Protein AF-A0A9P1EMB9-F1 (afdb_monomer)

Mean predicted aligned error: 7.19 Å

Nearest PDB structures (foldseek):
  7nma-assembly1_A-2  TM=4.076E-01  e=4.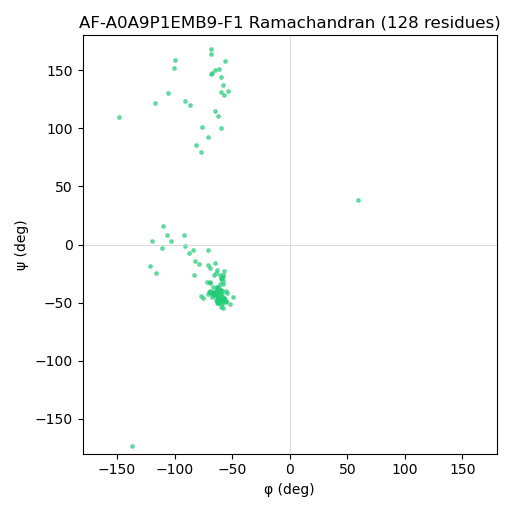673E+00  Homo sapiens
  5iqp-assembly1_B  TM=3.844E-01  e=5.509E+00  Homo sapiens
  5m4y-assembly1_A  TM=3.366E-01  e=4.936E+00  Saccharomyces cerevisiae S288C

Structure (mmCIF, N/CA/C/O backbone):
data_AF-A0A9P1EMB9-F1
#
_entry.id   AF-A0A9P1EMB9-F1
#
loop_
_atom_site.group_PDB
_atom_site.id
_atom_site.type_symbol
_atom_site.label_atom_id
_ato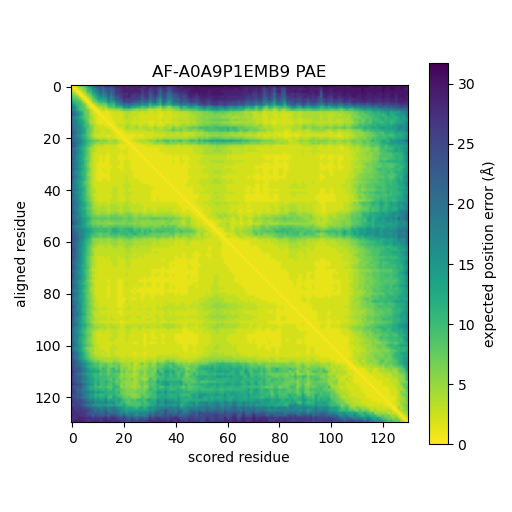m_site.label_alt_id
_atom_site.label_comp_id
_atom_site.label_asym_id
_atom_site.label_entity_id
_atom_site.label_seq_id
_atom_site.pdbx_PDB_ins_code
_atom_site.Cartn_x
_atom_site.Cartn_y
_atom_site.Cartn_z
_atom_site.occupancy
_atom_site.B_iso_or_equiv
_atom_site.auth_seq_id
_atom_site.auth_comp_id
_atom_site.auth_asym_id
_atom_site.auth_atom_id
_atom_site.pdbx_PDB_model_num
ATOM 1 N N . MET A 1 1 ? -20.119 35.829 -20.216 1.00 39.47 1 MET A N 1
ATOM 2 C CA . MET A 1 1 ? -19.067 34.790 -20.205 1.00 39.47 1 MET A CA 1
ATOM 3 C C . MET A 1 1 ? -19.480 33.763 -19.164 1.00 39.47 1 MET A C 1
ATOM 5 O O . MET A 1 1 ? -19.581 34.130 -18.002 1.00 39.47 1 MET A O 1
ATOM 9 N N . ALA A 1 2 ? -19.867 32.555 -19.577 1.00 40.91 2 ALA A N 1
ATOM 10 C CA . ALA A 1 2 ? -20.302 31.507 -18.653 1.00 40.91 2 ALA A CA 1
ATOM 11 C C . ALA A 1 2 ? -19.075 30.720 -18.171 1.00 40.91 2 ALA A C 1
ATOM 13 O O . ALA A 1 2 ? -18.339 30.169 -18.987 1.00 40.91 2 ALA A O 1
ATOM 14 N N . ASN A 1 3 ? -18.843 30.717 -16.858 1.00 46.75 3 ASN A N 1
ATOM 15 C CA . ASN A 1 3 ? -17.793 29.933 -16.213 1.00 46.75 3 ASN A CA 1
ATOM 16 C C . ASN A 1 3 ? -18.242 28.467 -16.153 1.00 46.75 3 ASN A C 1
ATOM 18 O O . ASN A 1 3 ? -19.037 28.094 -15.291 1.00 46.75 3 ASN A O 1
ATOM 22 N N . ASN A 1 4 ? -17.738 27.635 -17.062 1.00 48.88 4 ASN A N 1
ATOM 23 C CA . ASN A 1 4 ? -17.883 26.186 -16.963 1.00 48.88 4 ASN A CA 1
ATOM 24 C C . ASN A 1 4 ? -16.821 25.643 -16.001 1.00 48.88 4 ASN A C 1
ATOM 26 O O . ASN A 1 4 ? -15.754 25.205 -16.423 1.00 48.88 4 ASN A O 1
ATOM 30 N N . ASN A 1 5 ? -17.125 25.647 -14.703 1.00 55.38 5 ASN A N 1
ATOM 31 C CA . ASN A 1 5 ? -16.408 24.812 -13.743 1.00 55.38 5 ASN A CA 1
ATOM 32 C C . ASN A 1 5 ? -16.914 23.372 -13.888 1.00 55.38 5 ASN A C 1
ATOM 34 O O . ASN A 1 5 ? -17.750 22.910 -13.115 1.00 55.38 5 ASN A O 1
ATOM 38 N N . THR A 1 6 ? -16.431 22.658 -14.902 1.00 53.78 6 THR A N 1
ATOM 39 C CA . THR A 1 6 ? -16.501 21.195 -14.909 1.00 53.78 6 THR A CA 1
ATOM 40 C C . THR A 1 6 ? -15.518 20.691 -13.864 1.00 53.78 6 THR A C 1
ATOM 42 O O . THR A 1 6 ? -14.333 20.526 -14.150 1.00 53.78 6 THR A O 1
ATOM 45 N N . SER A 1 7 ? -15.996 20.484 -12.639 1.00 61.34 7 SER A N 1
ATOM 46 C CA . SER A 1 7 ? -15.301 19.671 -11.647 1.00 61.34 7 SER A CA 1
ATOM 47 C C . SER A 1 7 ? -15.154 18.268 -12.229 1.00 61.34 7 SER A C 1
ATOM 49 O O . SER A 1 7 ? -16.100 17.483 -12.281 1.00 61.34 7 SER A O 1
ATOM 51 N N . THR A 1 8 ? -13.970 17.972 -12.754 1.00 69.56 8 THR A N 1
ATOM 52 C CA . THR A 1 8 ? -13.618 16.637 -13.216 1.00 69.56 8 THR A CA 1
ATOM 53 C C . THR A 1 8 ? -13.609 15.716 -12.001 1.00 69.56 8 THR A C 1
ATOM 55 O O . THR A 1 8 ? -12.829 15.893 -11.069 1.00 69.56 8 THR A O 1
ATOM 58 N N . PH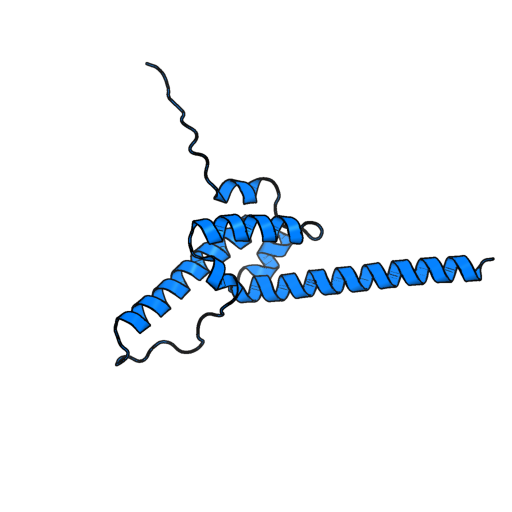E A 1 9 ? -14.524 14.748 -11.975 1.00 78.44 9 PHE A N 1
ATOM 59 C CA . PHE A 1 9 ? -14.544 13.724 -10.937 1.00 78.44 9 PHE A CA 1
ATOM 60 C C . PHE A 1 9 ? -13.242 12.914 -11.013 1.00 78.44 9 PHE A C 1
ATOM 62 O O . PHE A 1 9 ? -13.014 12.188 -11.981 1.00 78.44 9 PHE A O 1
ATOM 69 N N . SER A 1 10 ? -12.374 13.063 -10.012 1.00 88.31 10 SER A N 1
ATOM 70 C CA . SER A 1 10 ? -11.165 12.253 -9.870 1.00 88.31 10 SER A CA 1
ATOM 71 C C . SER A 1 10 ? -11.487 11.030 -9.029 1.00 88.31 10 SER A C 1
ATOM 73 O O . SER A 1 10 ? -11.913 11.169 -7.889 1.00 88.31 10 SER A O 1
ATOM 75 N N . LEU A 1 11 ? -11.237 9.824 -9.544 1.00 91.75 11 LEU A N 1
ATOM 76 C CA . LEU A 1 11 ? -11.483 8.605 -8.771 1.00 91.75 11 LEU A CA 1
ATOM 77 C C . LEU A 1 11 ? -10.660 8.576 -7.470 1.00 91.75 11 LEU A C 1
ATOM 79 O O . LEU A 1 11 ? -11.138 8.049 -6.470 1.00 91.75 11 LEU A O 1
ATOM 83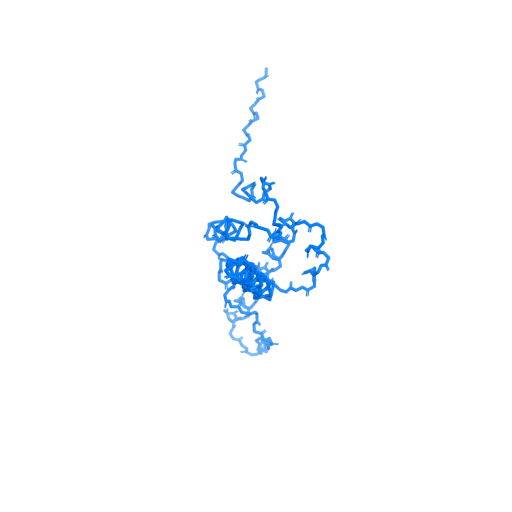 N N . ARG A 1 12 ? -9.478 9.214 -7.444 1.00 94.00 12 ARG A N 1
ATOM 84 C CA . ARG A 1 12 ? -8.647 9.352 -6.234 1.00 94.00 12 ARG A CA 1
ATOM 85 C C . ARG A 1 12 ? -9.357 10.102 -5.102 1.00 94.00 12 ARG A C 1
ATOM 87 O O . ARG A 1 12 ? -9.084 9.807 -3.942 1.00 94.00 12 ARG A O 1
ATOM 94 N N . SER A 1 13 ? -10.318 10.985 -5.401 1.00 92.81 13 SER A N 1
ATOM 95 C CA . SER A 1 13 ? -11.049 11.740 -4.371 1.00 92.81 13 SER A CA 1
ATOM 96 C C . SER A 1 13 ? -11.905 10.844 -3.467 1.00 92.81 13 SER A C 1
ATOM 98 O O . SER A 1 13 ? -12.304 11.261 -2.382 1.00 92.81 13 SER A O 1
ATOM 100 N N . VAL A 1 14 ? -12.172 9.590 -3.863 1.00 93.69 14 VAL A N 1
ATOM 101 C CA . VAL A 1 14 ? -12.847 8.609 -2.996 1.00 93.69 14 VAL A CA 1
ATOM 102 C C . VAL A 1 14 ? -12.060 8.339 -1.707 1.00 93.69 14 VAL A C 1
ATOM 104 O O . VAL A 1 14 ? -12.662 8.041 -0.679 1.00 93.69 14 VAL A O 1
ATOM 107 N N . LEU A 1 15 ? -10.730 8.481 -1.750 1.00 94.00 15 LEU A N 1
ATOM 108 C CA . LEU A 1 15 ? -9.833 8.274 -0.611 1.00 94.00 15 LEU A CA 1
ATOM 109 C C . LEU A 1 15 ? -9.738 9.498 0.310 1.00 94.00 15 LEU A C 1
ATOM 111 O O . LEU A 1 15 ? -9.257 9.383 1.433 1.00 94.00 15 LEU A O 1
ATOM 115 N N . GLU A 1 16 ? -10.211 10.662 -0.137 1.00 88.88 16 GLU A N 1
ATOM 116 C CA . GLU A 1 16 ? -10.227 11.892 0.665 1.00 88.88 16 GLU A CA 1
ATOM 117 C C . GLU A 1 16 ? -11.436 11.955 1.600 1.00 88.88 16 GLU A C 1
ATOM 119 O O . GLU A 1 16 ? -11.376 12.598 2.647 1.00 88.88 16 GLU A O 1
ATOM 124 N N . LYS A 1 17 ? -12.534 11.279 1.232 1.00 88.19 17 LYS A N 1
ATOM 125 C CA . LYS A 1 17 ? -13.791 11.298 1.992 1.00 88.19 17 LYS A CA 1
ATOM 126 C C . LYS A 1 17 ? -13.606 10.784 3.417 1.00 88.19 17 LYS A C 1
ATOM 128 O O . LYS A 1 17 ? -14.217 11.312 4.342 1.00 88.19 17 LYS A O 1
ATOM 133 N N . GLU A 1 18 ? -12.790 9.749 3.578 1.00 89.88 18 GLU A N 1
ATOM 134 C CA . GLU A 1 18 ? -12.508 9.158 4.875 1.00 89.88 18 GLU A CA 1
ATOM 135 C C . GLU A 1 18 ? -11.085 8.603 4.896 1.00 89.88 18 GLU A C 1
ATOM 137 O O . GLU A 1 18 ? -10.771 7.612 4.234 1.00 89.88 18 GLU A O 1
ATOM 142 N N . LYS A 1 19 ? -10.214 9.270 5.657 1.00 95.00 19 LYS A N 1
ATOM 143 C CA . LYS A 1 19 ? -8.832 8.828 5.835 1.00 95.00 19 LYS A CA 1
ATOM 144 C C . LYS A 1 19 ? -8.781 7.534 6.643 1.00 95.00 19 LYS A C 1
ATOM 146 O O . LYS A 1 19 ? -9.580 7.344 7.566 1.00 95.00 19 LYS A O 1
ATOM 151 N N . LEU A 1 20 ? -7.808 6.680 6.331 1.00 95.81 20 LEU A N 1
ATOM 152 C CA . LEU A 1 20 ? -7.535 5.466 7.088 1.00 95.81 20 LEU A CA 1
ATOM 153 C C . LEU A 1 20 ? -7.269 5.817 8.552 1.00 95.81 20 LEU A C 1
ATOM 155 O O . LEU A 1 20 ? -6.429 6.664 8.872 1.00 95.81 20 LEU A O 1
ATOM 159 N N . ASN A 1 21 ? -7.990 5.130 9.421 1.00 90.50 21 ASN A N 1
ATOM 160 C CA . ASN A 1 21 ? -7.826 5.128 10.862 1.00 90.50 21 ASN A CA 1
ATOM 161 C C . ASN A 1 21 ? -7.942 3.680 11.367 1.00 90.50 21 ASN A C 1
ATOM 163 O O . ASN A 1 21 ? -8.014 2.736 10.583 1.00 90.50 21 ASN A O 1
ATOM 167 N N . THR A 1 22 ? -7.954 3.494 12.682 1.00 81.44 22 THR A N 1
ATOM 168 C CA . THR A 1 22 ? -7.921 2.175 13.325 1.00 81.44 22 THR A CA 1
ATOM 169 C C . THR A 1 22 ? -9.200 1.348 13.188 1.00 81.44 22 THR A C 1
ATOM 171 O O . THR A 1 22 ? -9.199 0.201 13.624 1.00 81.44 22 THR A O 1
ATOM 174 N N . THR A 1 23 ? -10.281 1.866 12.598 1.00 87.00 23 THR A N 1
ATOM 175 C CA . THR A 1 23 ? -11.572 1.155 12.525 1.00 87.00 23 THR A CA 1
ATOM 176 C C . THR A 1 23 ? -12.083 0.924 11.105 1.00 87.00 23 THR A C 1
ATOM 178 O O . THR A 1 23 ? -12.902 0.031 10.898 1.00 87.00 23 THR A O 1
ATOM 181 N N . ASN A 1 24 ? -11.587 1.662 10.106 1.00 93.38 24 ASN A N 1
ATOM 182 C CA . ASN A 1 24 ? -12.173 1.687 8.758 1.00 93.38 24 ASN A CA 1
ATOM 183 C C . ASN A 1 24 ? -11.329 1.003 7.663 1.00 93.38 24 ASN A C 1
ATOM 185 O O . ASN A 1 24 ? -11.587 1.187 6.471 1.00 93.38 24 ASN A O 1
ATOM 189 N N . PHE A 1 25 ? -10.339 0.182 8.031 1.00 91.94 25 PHE A N 1
ATOM 190 C CA . PHE A 1 25 ? -9.409 -0.424 7.068 1.00 91.94 25 PHE A CA 1
ATOM 191 C C . PHE A 1 25 ? -10.067 -1.196 5.934 1.00 91.94 25 PHE A C 1
ATOM 193 O O . PHE A 1 25 ? -9.624 -1.075 4.798 1.00 91.94 25 PHE A O 1
ATOM 200 N N . LEU A 1 26 ? -11.111 -1.983 6.201 1.00 91.94 26 LEU A N 1
ATOM 201 C CA . LEU A 1 26 ? -11.752 -2.780 5.152 1.00 91.94 26 LEU A CA 1
ATOM 202 C C . LEU A 1 26 ? -12.381 -1.901 4.067 1.00 91.94 26 LEU A C 1
ATOM 204 O O . LEU A 1 26 ? -12.279 -2.224 2.881 1.00 91.94 26 LEU A O 1
ATOM 208 N N . ASP A 1 27 ? -13.003 -0.794 4.464 1.00 93.69 27 ASP A N 1
ATOM 209 C CA . ASP A 1 27 ? -13.650 0.132 3.539 1.00 93.69 27 ASP A CA 1
ATOM 210 C C . ASP A 1 27 ? -12.619 1.001 2.818 1.00 93.69 27 ASP A C 1
ATOM 212 O O . ASP A 1 27 ? -12.661 1.105 1.589 1.00 93.69 27 ASP A O 1
ATOM 216 N N . TRP A 1 28 ? -11.626 1.521 3.545 1.00 96.50 28 TRP A N 1
ATOM 217 C CA . TRP A 1 28 ? -10.498 2.237 2.951 1.00 96.50 28 TRP A CA 1
ATOM 218 C C . TRP A 1 28 ? -9.739 1.365 1.941 1.00 96.50 28 TRP A C 1
ATOM 220 O O . TRP A 1 28 ? -9.508 1.781 0.805 1.00 96.50 28 TRP A O 1
ATOM 230 N N . PHE A 1 29 ? -9.426 0.116 2.296 1.00 95.75 29 PHE A N 1
ATOM 231 C CA . PHE A 1 29 ? -8.706 -0.814 1.428 1.00 95.75 29 PHE A CA 1
ATOM 232 C C . PHE A 1 29 ? -9.535 -1.204 0.198 1.00 95.75 29 PHE A C 1
ATOM 234 O O . PHE A 1 29 ? -8.995 -1.330 -0.903 1.00 95.75 29 PHE A O 1
ATOM 241 N N . ARG A 1 30 ? -10.861 -1.351 0.340 1.00 95.69 30 ARG A N 1
ATOM 242 C CA . ARG A 1 30 ? -11.764 -1.568 -0.802 1.00 95.69 30 ARG A CA 1
ATOM 243 C C . ARG A 1 30 ? -11.732 -0.378 -1.761 1.00 95.69 30 ARG A C 1
ATOM 245 O O . ARG A 1 30 ? -11.588 -0.591 -2.965 1.00 95.69 30 ARG A O 1
ATOM 252 N N . ASN A 1 31 ? -11.818 0.844 -1.239 1.00 96.88 31 ASN A N 1
ATOM 253 C CA . ASN A 1 31 ? -11.746 2.071 -2.033 1.00 96.88 31 ASN A CA 1
ATOM 254 C C . ASN A 1 31 ? -10.393 2.203 -2.739 1.00 96.88 31 ASN A C 1
ATOM 256 O O . ASN A 1 31 ? -10.363 2.432 -3.947 1.00 96.88 31 ASN A O 1
ATOM 260 N N . LEU A 1 32 ? -9.288 1.952 -2.032 1.00 97.38 32 LEU A N 1
ATOM 261 C CA . LEU A 1 32 ? -7.942 1.954 -2.606 1.00 97.38 32 LEU A CA 1
ATOM 262 C C . LEU A 1 32 ? -7.853 0.985 -3.787 1.00 97.38 32 LEU A C 1
ATOM 264 O O . LEU A 1 32 ? -7.448 1.375 -4.878 1.00 97.38 32 LEU A O 1
ATOM 268 N N . ARG A 1 33 ? -8.314 -0.261 -3.623 1.00 97.31 33 ARG A N 1
ATOM 269 C CA . ARG A 1 33 ? -8.304 -1.244 -4.718 1.00 97.31 33 ARG A CA 1
ATOM 270 C C . ARG A 1 33 ? -9.141 -0.811 -5.920 1.00 97.31 33 ARG A C 1
ATOM 272 O O . ARG A 1 33 ? -8.763 -1.139 -7.039 1.00 97.31 33 ARG A O 1
ATOM 279 N N . ILE A 1 34 ? -10.255 -0.103 -5.726 1.00 96.69 34 ILE A N 1
ATOM 280 C CA . ILE A 1 34 ? -11.058 0.435 -6.838 1.00 96.69 34 ILE A CA 1
ATOM 281 C C . ILE A 1 34 ? -10.241 1.464 -7.631 1.00 96.69 34 ILE A C 1
ATOM 283 O O . ILE A 1 34 ? -10.163 1.353 -8.857 1.00 96.69 34 ILE A O 1
ATOM 287 N N . VAL A 1 35 ? -9.590 2.410 -6.943 1.00 96.94 35 VAL A N 1
ATOM 288 C CA . VAL A 1 35 ? -8.716 3.417 -7.571 1.00 96.94 35 VAL A CA 1
ATOM 289 C C . VAL A 1 35 ? -7.577 2.742 -8.338 1.00 96.94 35 VAL A C 1
ATOM 291 O O . VAL A 1 35 ? -7.384 2.999 -9.525 1.00 96.94 35 VAL A O 1
ATOM 294 N N . LEU A 1 36 ? -6.857 1.821 -7.695 1.00 97.88 36 LEU A N 1
ATOM 295 C CA . LEU A 1 36 ? -5.677 1.194 -8.293 1.00 97.88 36 LEU A CA 1
ATOM 296 C C . LEU A 1 36 ? -6.013 0.256 -9.453 1.00 97.88 36 LEU A C 1
ATOM 298 O O . LEU A 1 36 ? -5.246 0.178 -10.411 1.00 97.88 36 LEU A O 1
ATOM 302 N N . LYS A 1 37 ? -7.163 -0.425 -9.416 1.00 97.69 37 LYS A N 1
ATOM 303 C CA . LYS A 1 37 ? -7.636 -1.233 -10.550 1.00 97.69 37 LYS A CA 1
ATOM 304 C C . LYS A 1 37 ? -7.928 -0.377 -11.772 1.00 97.69 37 LYS A C 1
ATOM 306 O O . LYS A 1 37 ? -7.566 -0.759 -12.882 1.00 97.69 37 LYS A O 1
ATOM 311 N N . HIS A 1 38 ? -8.547 0.785 -11.574 1.00 96.81 38 HIS A N 1
ATOM 312 C CA . HIS A 1 38 ? -8.762 1.746 -12.653 1.00 96.81 38 HIS A CA 1
ATOM 313 C C . HIS A 1 38 ? -7.427 2.224 -13.253 1.00 96.81 38 HIS A C 1
ATOM 315 O O . HIS A 1 38 ? -7.299 2.3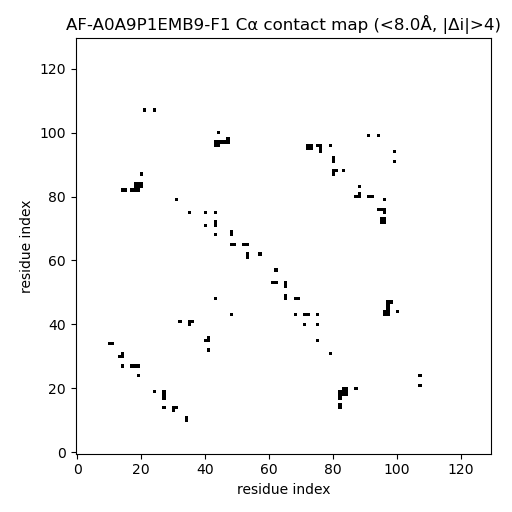26 -14.471 1.00 96.81 38 HIS A O 1
ATOM 321 N N . GLU A 1 39 ? -6.410 2.433 -12.415 1.00 96.50 39 GLU A N 1
ATOM 322 C CA . GLU A 1 39 ? -5.073 2.878 -12.833 1.00 96.50 39 GLU A CA 1
ATOM 323 C C . GLU A 1 39 ? -4.143 1.742 -13.305 1.00 96.50 39 GLU A C 1
ATOM 325 O O . GLU A 1 39 ? -3.052 2.015 -13.802 1.00 96.50 39 GLU A O 1
ATOM 330 N N . ARG A 1 40 ? -4.577 0.475 -13.210 1.00 97.81 40 ARG A N 1
ATOM 331 C CA . ARG A 1 40 ? -3.785 -0.739 -13.513 1.00 97.81 40 ARG A CA 1
ATOM 332 C C . ARG A 1 40 ? -2.516 -0.873 -12.658 1.00 97.81 40 ARG A C 1
ATOM 334 O O . ARG A 1 40 ? -1.471 -1.307 -13.148 1.00 97.81 40 ARG A O 1
ATOM 341 N N . LYS A 1 41 ? -2.620 -0.493 -11.384 1.00 98.38 41 LYS A N 1
ATOM 342 C CA . LYS A 1 41 ? -1.531 -0.508 -10.395 1.00 98.38 41 LYS A CA 1
ATOM 343 C C . LYS A 1 41 ? -1.811 -1.398 -9.188 1.00 98.38 41 LYS A C 1
ATOM 345 O O . LYS A 1 41 ? -0.994 -1.456 -8.286 1.00 98.38 41 LYS A O 1
ATOM 350 N N . ASP A 1 42 ? -2.932 -2.116 -9.141 1.00 97.69 42 ASP A N 1
ATOM 351 C CA . ASP A 1 42 ? -3.297 -2.927 -7.971 1.00 97.69 42 ASP A CA 1
ATOM 352 C C . ASP A 1 42 ? -2.313 -4.071 -7.680 1.00 97.69 42 ASP A C 1
ATOM 354 O O . ASP A 1 42 ? -2.190 -4.493 -6.532 1.00 97.69 42 ASP A O 1
ATOM 358 N N . TYR A 1 43 ? -1.550 -4.504 -8.687 1.00 98.19 43 TYR A N 1
ATOM 359 C CA . TYR A 1 43 ? -0.500 -5.513 -8.543 1.00 98.19 43 TYR A CA 1
ATOM 360 C C . TYR A 1 43 ? 0.597 -5.141 -7.530 1.00 98.19 43 TYR A C 1
ATOM 362 O O . TYR A 1 43 ? 1.193 -6.054 -6.960 1.00 98.19 43 TYR A O 1
ATOM 370 N N . VAL A 1 44 ? 0.854 -3.849 -7.277 1.00 98.25 44 VAL A N 1
ATOM 371 C CA . VAL A 1 44 ? 1.897 -3.406 -6.324 1.00 98.25 44 VAL A CA 1
ATOM 372 C C . VAL A 1 44 ? 1.511 -3.680 -4.868 1.00 98.25 44 VAL A C 1
ATOM 374 O O . VAL A 1 44 ? 2.360 -3.711 -3.987 1.00 98.25 44 VAL A O 1
ATOM 377 N N . LEU A 1 45 ? 0.222 -3.914 -4.595 1.00 97.62 45 LEU A N 1
ATOM 378 C CA . LEU A 1 45 ? -0.243 -4.299 -3.259 1.00 97.62 45 LEU A CA 1
ATOM 379 C C . LEU A 1 45 ? 0.010 -5.782 -2.952 1.00 97.62 45 LEU A C 1
ATOM 381 O O . LEU A 1 45 ? -0.110 -6.204 -1.802 1.00 97.62 45 LEU A O 1
ATOM 385 N N . GLU A 1 46 ? 0.269 -6.589 -3.983 1.00 95.38 46 GLU A N 1
ATOM 386 C CA . GLU A 1 46 ? 0.370 -8.051 -3.897 1.00 95.38 46 GLU A CA 1
ATOM 387 C C . GLU A 1 46 ? 1.774 -8.558 -4.241 1.00 95.38 46 GLU A C 1
ATOM 389 O O . GLU A 1 46 ? 2.166 -9.625 -3.773 1.00 95.38 46 GLU A O 1
ATOM 394 N N . ASN A 1 47 ? 2.542 -7.789 -5.013 1.00 97.06 47 ASN A N 1
ATOM 395 C CA . ASN A 1 47 ? 3.889 -8.142 -5.433 1.00 97.06 47 ASN A CA 1
ATOM 396 C C . ASN A 1 47 ? 4.884 -7.131 -4.873 1.00 97.06 47 ASN A C 1
ATOM 398 O O . ASN A 1 47 ? 4.796 -5.948 -5.183 1.00 97.06 47 ASN A O 1
ATOM 402 N N . ALA A 1 48 ? 5.855 -7.610 -4.099 1.00 96.44 48 ALA A N 1
ATOM 403 C CA . ALA A 1 48 ? 6.987 -6.789 -3.700 1.00 96.44 48 ALA A CA 1
ATOM 404 C C . ALA A 1 48 ? 7.834 -6.410 -4.924 1.00 96.44 48 ALA A C 1
ATOM 406 O O . ALA A 1 48 ? 7.942 -7.177 -5.891 1.00 96.44 48 ALA A O 1
ATOM 407 N N . ILE A 1 49 ? 8.479 -5.247 -4.859 1.00 95.62 49 ILE A N 1
ATOM 408 C CA . ILE A 1 49 ? 9.542 -4.905 -5.803 1.00 95.62 49 ILE A CA 1
ATOM 409 C C . ILE A 1 49 ? 10.651 -5.964 -5.660 1.00 95.62 49 ILE A C 1
ATOM 411 O O . ILE A 1 49 ? 11.050 -6.274 -4.533 1.00 95.62 49 ILE A O 1
ATOM 415 N N . PRO A 1 50 ? 11.146 -6.553 -6.766 1.00 94.06 50 PRO A N 1
ATOM 416 C CA . PRO A 1 50 ? 12.278 -7.469 -6.709 1.00 94.06 50 PRO A CA 1
ATOM 417 C C . PRO A 1 50 ? 13.473 -6.822 -6.001 1.00 94.06 50 PRO A C 1
ATOM 419 O O . PRO A 1 50 ? 13.844 -5.700 -6.323 1.00 94.06 50 PRO A O 1
ATOM 422 N N . ALA A 1 51 ? 14.084 -7.536 -5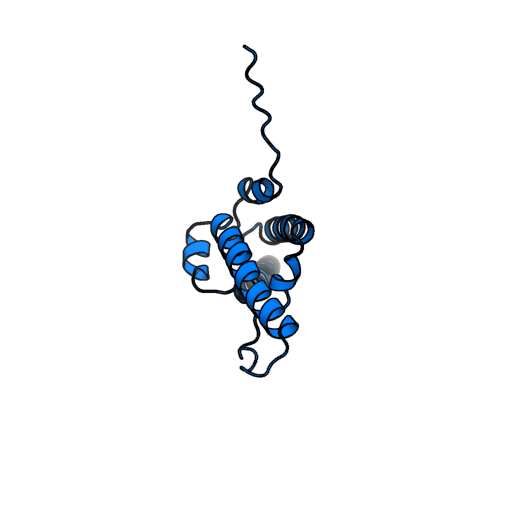.052 1.00 92.25 51 ALA A N 1
ATOM 423 C CA . ALA A 1 51 ? 15.218 -7.011 -4.288 1.00 92.25 51 ALA A CA 1
ATOM 424 C C . ALA A 1 51 ? 16.465 -6.765 -5.156 1.00 92.25 51 ALA A C 1
ATOM 426 O O . ALA A 1 51 ? 17.308 -5.939 -4.816 1.00 92.25 51 ALA A O 1
ATOM 427 N N . GLU A 1 52 ? 16.586 -7.495 -6.264 1.00 93.56 52 GLU A N 1
ATOM 428 C CA . GLU A 1 52 ? 17.695 -7.375 -7.201 1.00 93.56 52 GLU A CA 1
ATOM 429 C C . GLU A 1 52 ? 17.251 -6.647 -8.469 1.00 93.56 52 GLU A C 1
ATOM 431 O O . GLU A 1 52 ? 16.254 -7.008 -9.104 1.00 93.56 52 GLU A O 1
ATOM 436 N N . GLU A 1 53 ? 18.032 -5.642 -8.866 1.00 94.06 53 GLU A N 1
ATOM 437 C CA . GLU A 1 53 ? 17.843 -4.966 -10.142 1.00 94.06 53 GLU A CA 1
ATOM 438 C C . GLU A 1 53 ? 18.163 -5.901 -11.320 1.00 94.06 53 GLU A C 1
ATOM 440 O O . GLU A 1 53 ? 19.076 -6.733 -11.238 1.00 94.06 53 GLU A O 1
ATOM 445 N N . PRO A 1 54 ? 17.478 -5.749 -12.469 1.00 94.56 54 PRO A N 1
ATOM 446 C CA . PRO A 1 54 ? 17.824 -6.496 -13.668 1.00 94.56 54 PRO A CA 1
ATOM 447 C C . PRO A 1 54 ? 19.274 -6.235 -14.091 1.00 94.56 54 PRO A C 1
ATOM 449 O O . PRO A 1 54 ? 19.727 -5.091 -14.139 1.00 94.56 54 PRO A O 1
ATOM 452 N N . SER A 1 55 ? 19.990 -7.297 -14.473 1.00 93.00 55 SER A N 1
ATOM 453 C CA . SER A 1 55 ? 21.395 -7.188 -14.879 1.00 93.00 55 SER A CA 1
ATOM 454 C C . SER A 1 55 ? 21.609 -6.193 -16.028 1.00 93.00 55 SER A C 1
ATOM 456 O O . SER A 1 55 ? 20.723 -5.918 -16.844 1.00 93.00 55 SER A O 1
ATOM 458 N N . THR A 1 56 ? 22.834 -5.687 -16.174 1.00 91.06 56 THR A N 1
ATOM 459 C CA . THR A 1 56 ? 23.193 -4.793 -17.289 1.00 91.06 56 THR A CA 1
ATOM 460 C C . THR A 1 56 ? 22.947 -5.429 -18.660 1.00 91.06 56 THR A C 1
ATOM 462 O O . THR A 1 56 ? 22.597 -4.710 -19.598 1.00 91.06 56 THR A O 1
ATOM 465 N N . ASN A 1 57 ? 23.013 -6.758 -18.755 1.00 93.81 57 ASN A N 1
ATOM 466 C CA . ASN A 1 57 ? 22.749 -7.533 -19.969 1.00 93.81 57 ASN A CA 1
ATOM 467 C C . ASN A 1 57 ? 21.281 -7.981 -20.113 1.00 93.81 57 ASN A C 1
ATOM 469 O O . ASN A 1 57 ? 20.937 -8.621 -21.105 1.00 93.81 57 ASN A O 1
ATOM 473 N N . ALA A 1 58 ? 20.415 -7.667 -19.145 1.00 93.06 58 ALA A N 1
ATOM 474 C CA . ALA A 1 58 ? 19.000 -8.015 -19.182 1.00 93.06 58 ALA A CA 1
ATOM 475 C C . ALA A 1 58 ? 18.283 -7.378 -20.380 1.00 93.06 58 ALA A C 1
ATOM 477 O O . ALA A 1 58 ? 18.631 -6.281 -20.840 1.00 93.06 58 ALA A O 1
ATOM 478 N N . HIS A 1 59 ? 17.231 -8.048 -20.852 1.00 95.50 59 HIS A N 1
ATOM 479 C CA . HIS A 1 59 ? 16.402 -7.526 -21.931 1.00 95.50 59 HIS A CA 1
ATOM 480 C C . HIS A 1 59 ? 15.775 -6.188 -21.535 1.00 95.50 59 HIS A C 1
ATOM 482 O O . HIS A 1 59 ? 15.345 -5.999 -20.398 1.00 95.50 59 HIS A O 1
ATOM 488 N N . ARG A 1 60 ? 15.642 -5.279 -22.508 1.00 95.94 60 ARG A N 1
ATOM 489 C CA . ARG A 1 60 ? 15.009 -3.966 -22.305 1.00 95.94 60 ARG A CA 1
ATOM 490 C C . ARG A 1 60 ? 13.650 -4.083 -21.606 1.00 95.94 60 ARG A C 1
ATOM 492 O O . ARG A 1 60 ? 13.426 -3.400 -20.622 1.00 95.94 60 ARG A O 1
ATOM 499 N N . ALA A 1 61 ? 12.807 -5.022 -22.039 1.00 95.94 61 ALA A N 1
ATOM 500 C CA . ALA A 1 61 ? 11.493 -5.244 -21.439 1.00 95.94 61 ALA A CA 1
ATOM 501 C C . ALA A 1 61 ? 11.547 -5.578 -19.934 1.00 95.94 61 ALA A C 1
ATOM 503 O O . ALA A 1 61 ? 10.658 -5.175 -19.193 1.00 95.94 61 ALA A O 1
ATOM 504 N N . GLN A 1 62 ? 12.587 -6.281 -19.467 1.00 95.31 62 GLN A N 1
ATOM 505 C CA . GLN A 1 62 ? 12.761 -6.592 -18.042 1.00 95.31 62 GLN A CA 1
ATOM 506 C C . GLN A 1 62 ? 13.138 -5.339 -17.245 1.00 95.31 62 GLN A C 1
ATOM 508 O O . GLN A 1 62 ? 12.580 -5.099 -16.178 1.00 95.31 62 GLN A O 1
ATOM 513 N N . LYS A 1 63 ? 14.041 -4.515 -17.787 1.00 96.69 63 LYS A N 1
ATOM 514 C CA . LYS A 1 63 ? 14.427 -3.231 -17.183 1.00 96.69 63 LYS A CA 1
ATOM 515 C C . LYS A 1 63 ? 13.252 -2.259 -17.130 1.00 96.69 63 LYS A C 1
ATOM 517 O O . LYS A 1 63 ? 13.002 -1.662 -16.088 1.00 96.69 63 LYS A O 1
ATOM 522 N N . ASP A 1 64 ? 12.494 -2.166 -18.219 1.00 97.06 64 ASP A N 1
ATOM 523 C CA . ASP A 1 64 ? 11.310 -1.311 -18.309 1.00 97.06 64 ASP A CA 1
ATOM 524 C C . ASP A 1 64 ? 10.227 -1.757 -17.314 1.00 97.06 64 ASP A C 1
ATOM 526 O O . ASP A 1 64 ? 9.617 -0.921 -16.650 1.00 97.06 64 ASP A O 1
ATOM 530 N N . ALA A 1 65 ? 10.011 -3.070 -17.160 1.00 96.31 65 ALA A N 1
ATOM 531 C CA . ALA A 1 65 ? 9.071 -3.610 -16.179 1.00 96.31 65 ALA A CA 1
ATOM 532 C C . ALA A 1 65 ? 9.497 -3.305 -14.734 1.00 96.31 65 ALA A C 1
ATOM 534 O O . ALA A 1 65 ? 8.656 -2.916 -13.925 1.00 96.31 65 ALA A O 1
ATOM 535 N N . TYR A 1 66 ? 10.791 -3.431 -14.421 1.00 97.50 66 TYR A N 1
ATOM 536 C CA . TYR A 1 66 ? 11.331 -3.091 -13.104 1.00 97.50 66 TYR A CA 1
ATOM 537 C C . TYR A 1 66 ? 11.162 -1.599 -12.789 1.00 97.50 66 TYR A C 1
ATOM 539 O O . TYR A 1 66 ? 10.597 -1.244 -11.756 1.00 97.50 66 TYR A O 1
ATOM 547 N N . GLN A 1 67 ? 11.546 -0.717 -13.718 1.00 97.88 67 GLN A N 1
ATOM 548 C CA . GLN A 1 67 ? 11.382 0.727 -13.541 1.00 97.88 67 GLN A CA 1
ATOM 549 C C . GLN A 1 67 ? 9.908 1.129 -13.422 1.00 97.88 67 GLN A C 1
ATOM 551 O O . GLN A 1 67 ? 9.561 2.006 -12.629 1.00 97.88 67 GLN A O 1
ATOM 556 N N . LYS A 1 68 ? 9.023 0.485 -14.192 1.00 97.88 68 LYS A N 1
ATOM 557 C CA . LYS A 1 68 ? 7.579 0.693 -14.072 1.00 97.88 68 LYS A CA 1
ATOM 558 C C . LYS A 1 68 ? 7.081 0.308 -12.679 1.00 97.88 68 LYS A C 1
ATOM 560 O O . LYS A 1 68 ? 6.286 1.057 -12.123 1.00 97.88 68 LYS A O 1
ATOM 565 N N . HIS A 1 69 ? 7.557 -0.802 -12.114 1.00 98.44 69 HIS A N 1
ATOM 566 C CA . HIS A 1 69 ? 7.181 -1.216 -10.763 1.00 98.44 69 HIS A CA 1
ATOM 567 C C . HIS A 1 69 ? 7.629 -0.185 -9.719 1.00 98.44 69 HIS A C 1
ATOM 569 O O . HIS A 1 69 ? 6.806 0.231 -8.912 1.00 98.44 69 HIS A O 1
ATOM 575 N N . LEU A 1 70 ? 8.868 0.315 -9.794 1.00 98.19 70 LEU A N 1
ATOM 576 C CA . LEU A 1 70 ? 9.345 1.384 -8.904 1.00 98.19 70 LEU A CA 1
ATOM 577 C C . LEU A 1 70 ? 8.467 2.642 -8.976 1.00 98.19 70 LEU A C 1
ATOM 579 O O . LEU A 1 70 ? 8.087 3.205 -7.954 1.00 98.19 70 LEU A O 1
ATOM 583 N N . ASN A 1 71 ? 8.120 3.076 -10.189 1.00 98.44 71 ASN A N 1
ATOM 584 C CA . ASN A 1 71 ? 7.308 4.276 -10.384 1.00 98.44 71 ASN A CA 1
ATOM 585 C C . ASN A 1 71 ? 5.862 4.083 -9.905 1.00 98.44 71 ASN A C 1
ATOM 587 O O . ASN A 1 71 ? 5.265 5.004 -9.345 1.00 98.44 71 ASN A O 1
ATOM 591 N N . ASP A 1 72 ? 5.284 2.906 -10.153 1.00 98.62 72 ASP A N 1
ATOM 592 C CA . ASP A 1 72 ? 3.939 2.581 -9.691 1.00 98.62 72 ASP A CA 1
ATOM 593 C C . ASP A 1 72 ? 3.898 2.471 -8.163 1.00 98.62 72 ASP A C 1
ATOM 595 O O . ASP A 1 72 ? 2.985 3.027 -7.561 1.00 98.62 72 ASP A O 1
ATOM 599 N N . ASP A 1 73 ? 4.888 1.834 -7.533 1.00 98.56 73 ASP A N 1
ATOM 600 C CA . ASP A 1 73 ? 4.982 1.749 -6.072 1.00 98.56 73 ASP A CA 1
ATOM 601 C C . ASP A 1 73 ? 5.164 3.125 -5.422 1.00 98.56 73 ASP A C 1
ATOM 603 O O . ASP A 1 73 ? 4.519 3.412 -4.418 1.00 98.56 73 ASP A O 1
ATOM 607 N N . LEU A 1 74 ? 5.960 4.020 -6.014 1.00 98.31 74 LEU A N 1
ATOM 608 C CA . LEU A 1 74 ? 6.100 5.389 -5.514 1.00 98.31 74 LEU A CA 1
ATOM 609 C C . LEU A 1 74 ? 4.763 6.149 -5.545 1.00 98.31 74 LEU A C 1
ATOM 611 O O . LEU A 1 74 ? 4.371 6.772 -4.563 1.00 98.31 74 LEU A O 1
ATOM 615 N N . ASP A 1 75 ? 4.034 6.089 -6.660 1.00 98.25 75 ASP A N 1
ATOM 616 C CA . ASP A 1 75 ? 2.733 6.761 -6.775 1.00 98.25 75 ASP A CA 1
ATOM 617 C C . ASP A 1 75 ? 1.699 6.167 -5.805 1.00 98.25 75 ASP A C 1
ATOM 619 O O . ASP A 1 75 ? 0.971 6.905 -5.137 1.00 98.25 75 ASP A O 1
ATOM 623 N N . VAL A 1 76 ? 1.658 4.837 -5.677 1.00 98.44 76 VAL A N 1
ATOM 624 C CA . VAL A 1 76 ? 0.725 4.163 -4.767 1.00 98.44 76 VAL A CA 1
ATOM 625 C C . VAL A 1 76 ? 1.082 4.406 -3.305 1.00 98.44 76 VAL A C 1
ATOM 627 O O . VAL A 1 76 ? 0.178 4.691 -2.520 1.00 98.44 76 VAL A O 1
ATOM 630 N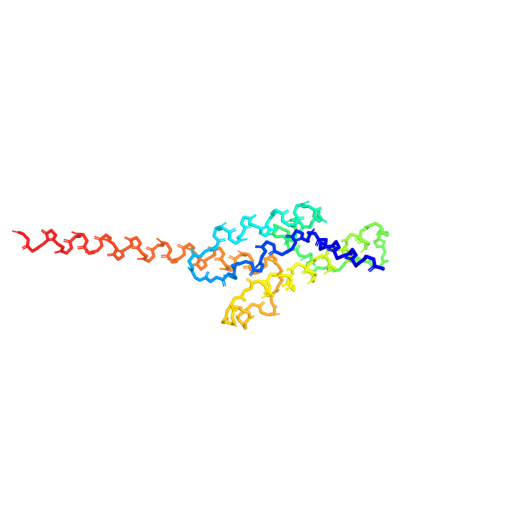 N . SER A 1 77 ? 2.359 4.376 -2.931 1.00 98.19 77 SER A N 1
ATOM 631 C CA . SER A 1 77 ? 2.789 4.637 -1.555 1.00 98.19 77 SER A CA 1
ATOM 632 C C . SER A 1 77 ? 2.471 6.075 -1.141 1.00 98.19 77 SER A C 1
ATOM 634 O O . SER A 1 77 ? 1.872 6.289 -0.084 1.00 98.19 77 SER A O 1
ATOM 636 N N . CYS A 1 78 ? 2.725 7.061 -2.009 1.00 97.94 78 CYS A N 1
ATOM 637 C CA . CYS A 1 78 ? 2.301 8.444 -1.786 1.00 97.94 78 CYS A CA 1
ATOM 638 C C . CYS A 1 78 ? 0.777 8.575 -1.644 1.00 97.94 78 CYS A C 1
ATOM 640 O O . CYS A 1 78 ? 0.303 9.267 -0.740 1.00 97.94 78 CYS A O 1
ATOM 642 N N . LEU A 1 79 ? -0.003 7.913 -2.506 1.00 97.44 79 LEU A N 1
ATOM 643 C CA . LEU A 1 79 ? -1.467 7.928 -2.434 1.00 97.44 79 LEU A CA 1
ATOM 644 C C . LEU A 1 79 ? -1.975 7.318 -1.120 1.00 97.44 79 LEU A C 1
ATOM 646 O O . LEU A 1 79 ? -2.853 7.886 -0.465 1.00 97.44 79 LEU A O 1
ATOM 650 N N . MET A 1 80 ? -1.406 6.178 -0.724 1.00 97.88 80 MET A N 1
ATOM 651 C CA . MET A 1 80 ? -1.718 5.502 0.529 1.00 97.88 80 MET A CA 1
ATOM 652 C C . MET A 1 80 ? -1.454 6.439 1.706 1.00 97.88 80 MET A C 1
ATOM 654 O O . MET A 1 80 ? -2.395 6.731 2.443 1.00 97.88 80 MET A O 1
ATOM 658 N N . LEU A 1 81 ? -0.248 7.002 1.815 1.00 97.75 81 LEU A N 1
ATOM 659 C CA . LEU A 1 81 ? 0.116 7.947 2.874 1.00 97.75 81 LEU A CA 1
ATOM 660 C C . LEU A 1 81 ? -0.809 9.169 2.894 1.00 97.75 81 LEU A C 1
ATOM 662 O O . LEU A 1 81 ? -1.342 9.519 3.944 1.00 97.75 81 LEU A O 1
ATOM 666 N N . ALA A 1 82 ? -1.090 9.794 1.748 1.00 96.75 82 ALA A N 1
ATOM 667 C CA . ALA A 1 82 ? -1.981 10.957 1.675 1.00 96.75 82 ALA A CA 1
ATOM 668 C C . ALA A 1 82 ? -3.395 10.667 2.220 1.00 96.75 82 ALA A C 1
ATOM 670 O O . ALA A 1 82 ? -4.041 11.546 2.803 1.00 96.75 82 ALA A O 1
ATOM 671 N N . SER A 1 83 ? -3.846 9.419 2.078 1.00 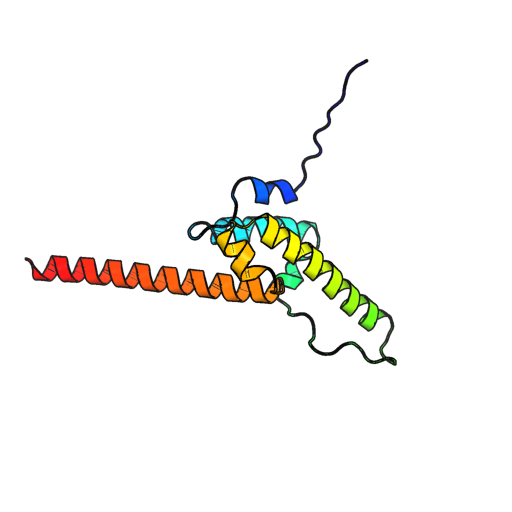96.94 83 SER A N 1
ATOM 672 C CA . SER A 1 83 ? -5.147 8.939 2.545 1.00 96.94 83 SER A CA 1
ATOM 673 C C . SER A 1 83 ? -5.144 8.347 3.962 1.00 96.94 83 SER A C 1
ATOM 675 O O . SER A 1 83 ? -6.161 7.810 4.389 1.00 96.94 83 SER A O 1
ATOM 677 N N . MET A 1 84 ? -4.044 8.453 4.710 1.00 96.44 84 MET A N 1
ATOM 678 C CA . MET A 1 84 ? -3.939 8.029 6.112 1.00 96.44 84 MET A CA 1
ATOM 679 C C . MET A 1 84 ? -4.078 9.202 7.093 1.00 96.44 84 MET A C 1
ATOM 681 O O . MET A 1 84 ? -3.871 10.368 6.737 1.00 96.44 84 MET A O 1
ATOM 685 N N . ASN A 1 85 ? -4.431 8.904 8.349 1.00 95.25 85 ASN A N 1
ATOM 686 C CA . ASN A 1 85 ? -4.282 9.856 9.454 1.00 95.25 85 ASN A CA 1
ATOM 687 C C . ASN A 1 85 ? -2.790 10.116 9.778 1.00 95.25 85 ASN A C 1
ATOM 689 O O . ASN A 1 85 ? -1.909 9.403 9.303 1.00 95.25 85 ASN A O 1
ATOM 693 N N . ALA A 1 86 ? -2.504 11.140 10.586 1.00 96.12 86 ALA A N 1
ATOM 694 C CA . ALA A 1 86 ? -1.128 11.583 10.836 1.00 96.12 86 ALA A CA 1
ATOM 695 C C . ALA A 1 86 ? -0.251 10.524 11.537 1.00 96.12 86 ALA A C 1
ATOM 697 O O . ALA A 1 86 ? 0.931 10.397 11.220 1.00 96.12 86 ALA A O 1
ATOM 698 N N . ASP A 1 87 ? -0.827 9.748 12.459 1.00 94.38 87 ASP A N 1
ATOM 699 C CA . ASP A 1 87 ? -0.086 8.724 13.204 1.00 94.38 87 ASP A CA 1
ATOM 700 C C . ASP A 1 87 ? 0.356 7.581 12.286 1.00 94.38 87 ASP A C 1
ATOM 702 O O . ASP A 1 87 ? 1.521 7.179 12.300 1.00 94.38 87 ASP A O 1
ATOM 706 N N . LEU A 1 88 ? -0.554 7.108 11.429 1.00 94.88 88 LEU A N 1
ATOM 707 C CA . LEU A 1 88 ? -0.259 6.077 10.439 1.00 94.88 88 LEU A CA 1
ATOM 708 C C . LEU A 1 88 ? 0.711 6.605 9.376 1.00 94.88 88 LEU A C 1
ATOM 710 O O . LEU A 1 88 ? 1.665 5.913 9.043 1.00 94.88 88 LEU A O 1
ATOM 714 N N . GLN A 1 89 ? 0.550 7.844 8.901 1.00 96.19 89 GLN A N 1
ATOM 715 C CA . GLN A 1 89 ? 1.514 8.455 7.974 1.00 96.19 89 GLN A CA 1
ATOM 716 C C . GLN A 1 89 ? 2.944 8.364 8.510 1.00 96.19 89 GLN A C 1
ATOM 718 O O . GLN A 1 89 ? 3.818 7.837 7.829 1.00 96.19 89 GLN A O 1
ATOM 723 N N . LYS A 1 90 ? 3.165 8.797 9.756 1.00 96.44 90 LYS A N 1
ATOM 724 C CA . LYS A 1 90 ? 4.484 8.749 10.398 1.00 96.44 90 LYS A CA 1
ATOM 725 C C . LYS A 1 90 ? 5.006 7.321 10.569 1.00 96.44 90 LYS A C 1
ATOM 727 O O . LYS A 1 90 ? 6.204 7.087 10.458 1.00 96.44 90 LYS A O 1
ATOM 732 N N . GLN A 1 91 ? 4.127 6.368 10.866 1.00 95.69 91 GLN A N 1
ATOM 733 C CA . GLN A 1 91 ? 4.511 4.966 11.026 1.00 95.69 91 GLN A CA 1
ATOM 734 C C . GLN A 1 91 ? 4.932 4.318 9.697 1.00 95.69 91 GLN A C 1
ATOM 736 O O . GLN A 1 91 ? 5.793 3.440 9.694 1.00 95.69 91 GLN A O 1
ATOM 741 N N . PHE A 1 92 ? 4.331 4.743 8.586 1.00 96.62 92 PHE A N 1
ATOM 742 C CA . PHE A 1 92 ? 4.422 4.061 7.296 1.00 96.62 92 PHE A CA 1
ATOM 743 C C . PHE A 1 92 ? 5.221 4.818 6.220 1.00 96.62 92 PHE A C 1
ATOM 745 O O . PHE A 1 92 ? 5.429 4.267 5.143 1.00 96.62 92 PHE A O 1
ATOM 752 N N . GLU A 1 93 ? 5.713 6.035 6.490 1.00 96.44 93 GLU A N 1
ATOM 753 C CA . GLU A 1 93 ? 6.347 6.933 5.499 1.00 96.44 93 GLU A CA 1
ATOM 754 C C . GLU A 1 93 ? 7.559 6.351 4.749 1.00 96.44 93 GLU A C 1
ATOM 756 O O . GLU A 1 93 ? 7.866 6.801 3.649 1.00 96.44 93 GLU A O 1
ATOM 761 N N . ASN A 1 94 ? 8.230 5.349 5.325 1.00 96.69 94 ASN A N 1
ATOM 762 C CA . ASN A 1 94 ? 9.428 4.723 4.755 1.00 96.69 94 ASN A CA 1
ATOM 763 C C . ASN A 1 94 ? 9.172 3.317 4.183 1.00 96.69 94 ASN A C 1
ATOM 765 O O . ASN A 1 94 ? 10.128 2.606 3.873 1.00 96.69 94 ASN A O 1
ATOM 769 N N . LEU A 1 95 ? 7.913 2.879 4.096 1.00 97.56 95 LEU A N 1
ATOM 770 C CA . LEU A 1 95 ? 7.560 1.550 3.597 1.00 97.56 95 LEU A CA 1
ATOM 771 C C . LEU A 1 95 ? 7.083 1.590 2.143 1.00 97.56 95 LEU A C 1
ATOM 773 O O . LEU A 1 95 ? 6.485 2.565 1.692 1.00 97.56 95 LEU A O 1
ATOM 777 N N . SER A 1 96 ? 7.294 0.479 1.435 1.00 97.88 96 SER A N 1
ATOM 778 C CA . SER A 1 96 ? 6.677 0.241 0.128 1.00 97.88 96 SER A CA 1
ATOM 779 C C . SER A 1 96 ? 5.164 0.042 0.259 1.00 97.88 96 SER A C 1
ATOM 781 O O . SER A 1 96 ? 4.646 -0.271 1.339 1.00 97.88 96 SER A O 1
ATOM 783 N N . SER A 1 97 ? 4.431 0.151 -0.849 1.00 98.19 97 SER A N 1
ATOM 784 C CA . SER A 1 97 ? 2.985 -0.121 -0.874 1.00 98.19 97 SER A CA 1
ATOM 785 C C . SER A 1 97 ? 2.672 -1.551 -0.433 1.00 98.19 97 SER A C 1
ATOM 787 O O . SER A 1 97 ? 1.715 -1.785 0.312 1.00 98.19 97 SER A O 1
ATOM 789 N N . PHE A 1 98 ? 3.501 -2.507 -0.857 1.00 98.25 98 PHE A N 1
ATOM 790 C CA . PHE A 1 98 ? 3.392 -3.910 -0.470 1.00 98.25 98 PHE A CA 1
ATOM 791 C C . PHE A 1 98 ? 3.560 -4.094 1.046 1.00 98.25 98 PHE A C 1
ATOM 793 O O . PHE A 1 98 ? 2.705 -4.707 1.697 1.00 98.25 98 PHE A O 1
ATOM 800 N N . ASP A 1 99 ? 4.625 -3.528 1.620 1.00 98.12 99 ASP A N 1
ATOM 801 C CA . ASP A 1 99 ? 4.923 -3.660 3.048 1.00 98.12 99 ASP A CA 1
ATOM 802 C C . ASP A 1 99 ? 3.871 -2.953 3.905 1.00 98.12 99 ASP A C 1
ATOM 804 O O . ASP A 1 99 ? 3.387 -3.531 4.878 1.00 98.12 99 ASP A O 1
ATOM 808 N N . MET A 1 100 ? 3.416 -1.762 3.501 1.00 97.69 100 MET A N 1
ATOM 809 C CA . MET A 1 100 ? 2.311 -1.070 4.170 1.00 97.69 100 MET A CA 1
ATOM 810 C C . MET A 1 100 ? 1.057 -1.941 4.240 1.00 97.69 100 MET A C 1
ATOM 812 O O . MET A 1 100 ? 0.465 -2.090 5.307 1.00 97.69 100 MET A O 1
ATOM 816 N N . VAL A 1 101 ? 0.638 -2.552 3.127 1.00 96.50 101 VAL A N 1
ATOM 817 C CA . VAL A 1 101 ? -0.546 -3.426 3.126 1.00 96.50 101 VAL A CA 1
ATOM 818 C C . VAL A 1 101 ? -0.346 -4.643 4.024 1.00 96.50 101 VAL A C 1
ATOM 820 O O . VAL A 1 101 ? -1.292 -5.057 4.701 1.00 96.50 101 VAL A O 1
ATOM 823 N N . LYS A 1 102 ? 0.849 -5.235 4.026 1.00 95.88 102 LYS A N 1
ATOM 824 C CA . LYS A 1 102 ? 1.178 -6.386 4.872 1.00 95.88 102 LYS A CA 1
ATOM 825 C C . LYS A 1 102 ? 1.076 -6.033 6.357 1.00 95.88 102 LYS A C 1
ATOM 827 O O . LYS A 1 102 ? 0.376 -6.733 7.090 1.00 95.88 102 LYS A O 1
ATOM 832 N N . GLU A 1 103 ? 1.707 -4.942 6.773 1.00 95.44 103 GLU A N 1
ATOM 833 C CA . GLU A 1 103 ? 1.705 -4.480 8.164 1.00 95.44 103 GLU A CA 1
ATOM 834 C C . GLU A 1 103 ? 0.310 -4.038 8.616 1.00 95.44 103 GLU A C 1
ATOM 836 O O . GLU A 1 103 ? -0.159 -4.454 9.676 1.00 95.44 103 GLU A O 1
ATOM 841 N N . LEU A 1 104 ? -0.419 -3.287 7.780 1.00 94.44 104 LEU A N 1
ATOM 842 C CA . LEU A 1 104 ? -1.807 -2.917 8.065 1.00 94.44 104 LEU A CA 1
ATOM 843 C C . LEU A 1 104 ? -2.673 -4.167 8.265 1.00 94.44 104 LEU A C 1
ATOM 845 O O . LEU A 1 104 ? -3.345 -4.289 9.285 1.00 94.44 104 LEU A O 1
ATOM 849 N N . LYS A 1 105 ? -2.619 -5.153 7.358 1.00 92.00 105 LYS A N 1
ATOM 850 C CA . LYS A 1 105 ? -3.357 -6.419 7.536 1.00 92.00 105 LYS A CA 1
ATOM 851 C C . LYS A 1 105 ? -3.012 -7.100 8.864 1.00 92.00 105 LYS A C 1
ATOM 853 O O . LYS A 1 105 ? -3.923 -7.617 9.507 1.00 92.00 105 LYS A O 1
ATOM 858 N N . GLY A 1 106 ? -1.743 -7.082 9.272 1.00 91.00 106 GLY A N 1
ATOM 859 C CA . GLY A 1 106 ? -1.300 -7.585 10.573 1.00 91.00 106 GLY A CA 1
ATOM 860 C C . GLY A 1 106 ? -1.971 -6.856 11.738 1.00 91.00 106 GLY A C 1
ATOM 861 O O . GLY A 1 106 ? -2.629 -7.491 12.560 1.00 91.00 106 GLY A O 1
ATOM 862 N N . LEU A 1 107 ? -1.895 -5.523 11.761 1.00 88.94 107 LEU A N 1
ATOM 863 C CA . LEU A 1 107 ? -2.484 -4.687 12.815 1.00 88.94 107 LEU A CA 1
ATOM 864 C C . LEU A 1 107 ? -3.992 -4.921 12.974 1.00 88.94 107 LEU A C 1
ATOM 866 O O . LEU A 1 107 ? -4.474 -5.118 14.088 1.00 88.94 107 LEU A O 1
ATOM 870 N N . PHE A 1 108 ? -4.742 -4.964 11.870 1.00 82.25 108 PHE A N 1
ATOM 871 C CA . PHE A 1 108 ? -6.196 -5.164 11.921 1.00 82.25 108 PHE A CA 1
ATOM 872 C C . PHE A 1 108 ? -6.593 -6.594 12.306 1.00 82.25 108 PHE A C 1
ATOM 874 O O . PHE A 1 108 ? -7.611 -6.794 12.974 1.00 82.25 108 PHE A O 1
ATOM 881 N N . GLN A 1 109 ? -5.801 -7.600 11.927 1.00 83.75 109 GLN A N 1
ATOM 882 C CA . GLN A 1 109 ? -6.021 -8.972 12.384 1.00 83.75 109 GLN A CA 1
ATOM 883 C C . GLN A 1 109 ? -5.766 -9.120 13.886 1.00 83.75 109 GLN A C 1
ATOM 885 O O . GLN A 1 109 ? -6.547 -9.797 14.560 1.00 83.75 109 GLN A O 1
ATOM 890 N N . GLU A 1 110 ? -4.717 -8.485 14.411 1.00 82.62 110 GLU A N 1
ATOM 891 C CA . GLU A 1 110 ? -4.435 -8.485 15.848 1.00 82.62 110 GLU A CA 1
ATOM 892 C C . GLU A 1 110 ? -5.500 -7.719 16.633 1.00 82.62 110 GLU A C 1
ATOM 894 O O . GLU A 1 110 ? -6.021 -8.245 17.617 1.00 82.62 110 GLU A O 1
ATOM 899 N N . GLN A 1 111 ? -5.941 -6.556 16.148 1.00 79.50 111 GLN A N 1
ATOM 900 C CA . GLN A 1 111 ? -7.040 -5.808 16.764 1.00 79.50 111 GLN A CA 1
ATOM 901 C C . GLN A 1 111 ? -8.311 -6.667 16.879 1.00 79.50 111 GLN A C 1
ATOM 903 O O . GLN A 1 111 ? -8.880 -6.817 17.962 1.00 79.50 111 GLN A O 1
ATOM 908 N N . ALA A 1 112 ? -8.700 -7.343 15.794 1.00 79.69 112 ALA A N 1
ATOM 909 C CA . ALA A 1 112 ? -9.854 -8.241 15.794 1.00 79.69 112 ALA A CA 1
ATOM 910 C C . ALA A 1 112 ? -9.681 -9.465 16.717 1.00 79.69 112 ALA A C 1
ATOM 912 O O . ALA A 1 112 ? -10.668 -10.080 17.132 1.00 79.69 112 ALA A O 1
ATOM 913 N N . ARG A 1 113 ? -8.449 -9.898 17.015 1.00 84.56 113 ARG A N 1
ATOM 914 C CA . ARG A 1 113 ? -8.177 -10.963 18.000 1.00 84.56 113 ARG A CA 1
ATOM 915 C C . ARG A 1 113 ? -8.342 -10.445 19.425 1.00 84.56 113 ARG A C 1
ATOM 917 O O . ARG A 1 113 ? -9.022 -11.103 20.212 1.00 84.56 113 ARG A O 1
ATOM 924 N N . VAL A 1 114 ? -7.778 -9.277 19.725 1.00 82.62 114 VAL A N 1
ATOM 925 C CA . VAL A 1 114 ? -7.868 -8.632 21.042 1.00 82.62 114 VAL A CA 1
ATOM 926 C C . VAL A 1 114 ? -9.325 -8.349 21.409 1.00 82.62 114 VAL A C 1
ATOM 928 O O . VAL A 1 114 ? -9.774 -8.753 22.479 1.00 82.62 114 VAL A O 1
ATOM 931 N N . GLU A 1 115 ? -10.105 -7.764 20.500 1.00 84.00 115 GLU A N 1
ATOM 932 C CA . GLU A 1 115 ? -11.523 -7.459 20.747 1.00 84.00 115 GLU A CA 1
ATOM 933 C C . GLU A 1 115 ? -12.362 -8.714 21.019 1.00 84.00 115 GLU A C 1
ATOM 935 O O . GLU A 1 115 ? -13.200 -8.733 21.927 1.00 84.00 115 GLU A O 1
ATOM 940 N N . ARG A 1 116 ? -12.110 -9.803 20.279 1.00 87.19 116 ARG A N 1
ATOM 941 C CA . ARG A 1 116 ? -12.778 -11.093 20.514 1.00 87.19 116 ARG A CA 1
ATOM 942 C C . ARG A 1 116 ? -12.422 -11.684 21.872 1.00 87.19 116 ARG A C 1
ATOM 944 O O . ARG A 1 116 ? -13.303 -12.227 22.543 1.00 87.19 116 ARG A O 1
ATOM 951 N N . TYR A 1 117 ? -11.155 -11.593 22.270 1.00 89.38 117 TYR A N 1
ATOM 952 C CA . TYR A 1 117 ? -10.703 -12.067 23.573 1.00 89.38 117 TYR A CA 1
ATOM 953 C C . TYR A 1 117 ? -11.374 -11.288 24.709 1.00 89.38 117 TYR A C 1
ATOM 955 O O . TYR A 1 117 ? -11.978 -11.908 25.584 1.00 89.38 117 TYR A O 1
ATOM 963 N N . GLU A 1 118 ? -11.359 -9.953 24.659 1.00 90.88 118 GLU A N 1
ATOM 964 C CA . GLU A 1 118 ? -11.980 -9.115 25.695 1.00 90.88 118 GLU A CA 1
ATOM 965 C C . GLU A 1 118 ? -13.497 -9.324 25.776 1.00 90.88 118 GLU A C 1
ATOM 967 O O . GLU A 1 118 ? -14.047 -9.463 26.870 1.00 90.88 118 GLU A O 1
ATOM 972 N N . THR A 1 119 ? -14.173 -9.467 24.632 1.00 90.19 119 THR A N 1
ATOM 973 C CA . THR A 1 119 ? -15.610 -9.789 24.592 1.00 90.19 119 THR A CA 1
ATOM 974 C C . THR A 1 119 ? -15.901 -11.140 25.251 1.00 90.19 119 THR A C 1
ATOM 976 O O . THR A 1 119 ? -16.812 -11.259 26.071 1.00 90.19 119 THR A O 1
ATOM 979 N N . THR A 1 120 ? -15.105 -12.168 24.941 1.00 90.50 120 THR A N 1
ATOM 980 C CA . THR A 1 120 ? -15.277 -13.518 25.507 1.00 90.50 120 THR A CA 1
ATOM 981 C C . THR A 1 120 ? -14.989 -13.538 27.008 1.00 90.50 120 THR A C 1
ATOM 983 O O . THR A 1 120 ? -15.734 -14.147 27.776 1.00 90.50 120 THR A O 1
ATOM 986 N N . LYS A 1 121 ? -13.935 -12.840 27.442 1.00 91.56 121 LYS A N 1
ATOM 987 C CA . LYS A 1 121 ? -13.571 -12.686 28.853 1.00 91.56 121 LYS A CA 1
ATOM 988 C C . LYS A 1 121 ? -14.670 -11.971 29.633 1.00 91.56 121 LYS A C 1
ATOM 990 O O . LYS A 1 121 ? -15.044 -12.443 30.701 1.00 91.56 121 LYS A O 1
ATOM 995 N N . SER A 1 122 ? -15.211 -10.876 29.098 1.00 90.69 122 SER A N 1
ATOM 996 C CA . SER A 1 122 ? -16.335 -10.156 29.704 1.00 90.69 122 SER A CA 1
ATOM 997 C C . SER A 1 122 ? -17.558 -11.064 29.858 1.00 90.69 122 SER A C 1
ATOM 999 O O . SER A 1 122 ? -18.092 -11.181 30.959 1.00 90.69 122 SER A O 1
ATOM 1001 N N . LEU A 1 123 ? -17.924 -11.800 28.803 1.00 91.50 123 LEU A N 1
ATOM 1002 C CA . LEU A 1 123 ? -19.040 -12.748 28.830 1.00 91.50 123 LEU A CA 1
ATOM 1003 C C . LEU A 1 123 ? -18.853 -13.845 29.889 1.00 91.50 123 LEU A C 1
ATOM 1005 O O . LEU A 1 123 ? -19.803 -14.203 30.583 1.00 91.50 123 LEU A O 1
ATOM 1009 N N . PHE A 1 124 ? -17.642 -14.388 30.017 1.00 88.44 124 PHE A N 1
ATOM 1010 C CA . PHE A 1 124 ? -17.344 -15.418 31.011 1.00 88.44 124 PHE A CA 1
ATOM 1011 C C . PHE A 1 124 ? -17.359 -14.863 32.441 1.00 88.44 124 PHE A C 1
ATOM 1013 O O . PHE A 1 124 ? -17.927 -15.489 33.331 1.00 88.44 124 PHE A O 1
ATOM 1020 N N . SER A 1 125 ? -16.810 -13.665 32.655 1.00 87.06 125 SER A N 1
ATOM 1021 C CA . SER A 1 125 ? -16.860 -12.978 33.950 1.00 87.06 125 SER A CA 1
ATOM 1022 C C . SER A 1 125 ? -18.292 -12.675 34.396 1.00 87.06 125 SER A C 1
ATOM 1024 O O . SER A 1 125 ? -18.590 -12.828 35.576 1.00 87.06 125 SER A O 1
ATOM 1026 N N . CYS A 1 126 ? -19.194 -12.308 33.476 1.00 80.56 126 CYS A N 1
ATOM 1027 C CA . CYS A 1 126 ? -20.617 -12.140 33.791 1.00 80.56 126 CYS A CA 1
ATOM 1028 C C . CYS A 1 126 ? -21.256 -13.447 34.283 1.00 80.56 126 CYS A C 1
ATOM 1030 O O . CYS A 1 126 ? -21.992 -13.424 35.261 1.00 80.56 126 CYS A O 1
ATOM 1032 N N . LYS A 1 127 ? -20.927 -14.587 33.660 1.00 69.06 127 LYS A N 1
ATOM 1033 C CA . LYS A 1 127 ? -21.448 -15.907 34.061 1.00 69.06 127 LYS A CA 1
ATOM 1034 C C . LYS A 1 127 ? -20.916 -16.420 35.400 1.00 69.06 127 LYS A C 1
ATOM 1036 O O . LYS A 1 127 ? -21.504 -17.330 35.961 1.00 69.06 127 LYS A O 1
ATOM 1041 N N . LEU A 1 128 ? -19.789 -15.897 35.882 1.00 70.19 128 LEU A N 1
ATOM 1042 C CA . LEU A 1 128 ? -19.207 -16.273 37.176 1.00 70.19 128 LEU A CA 1
ATOM 1043 C C . LEU A 1 128 ? -19.763 -15.452 38.353 1.00 70.19 128 LEU A C 1
ATOM 1045 O O . LEU A 1 128 ? -19.411 -15.731 39.495 1.00 70.19 128 LEU A O 1
ATOM 1049 N N . HIS A 1 129 ? -20.564 -14.419 38.080 1.00 57.66 129 H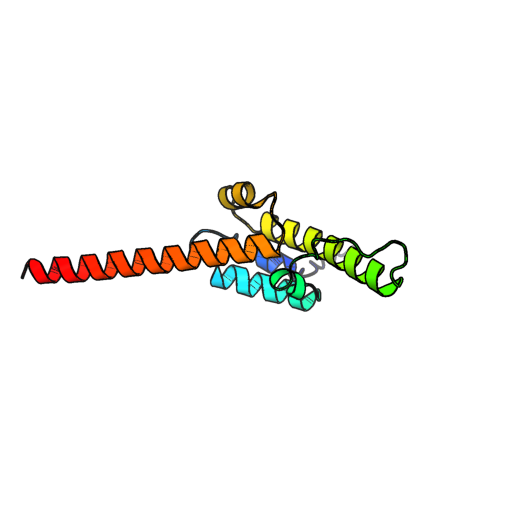IS A N 1
ATOM 1050 C CA . HIS A 1 129 ? -21.242 -13.598 39.091 1.00 57.66 129 HIS A CA 1
ATOM 1051 C C . HIS A 1 129 ? -22.740 -13.932 39.244 1.00 57.66 129 HIS A C 1
ATOM 1053 O O . HIS A 1 129 ? -23.417 -13.266 40.028 1.00 57.66 129 HIS A O 1
ATOM 1059 N N . GLU A 1 130 ? -23.239 -14.942 38.523 1.00 48.53 130 GLU A N 1
ATOM 1060 C CA . GLU A 1 130 ? -24.549 -15.589 38.731 1.00 48.53 130 GLU A CA 1
ATOM 1061 C C . GLU A 1 130 ? -24.393 -16.859 39.577 1.00 48.53 130 GLU A C 1
ATOM 1063 O O . GLU A 1 130 ? -25.275 -17.099 40.433 1.00 48.53 130 GLU A O 1
#

Organism: Cuscuta europaea (NCBI:txid41803)

Solvent-accessible surface area (backbone atoms only — not comparable to full-atom values): 7630 Å² total; per-residue (Å²): 136,86,84,80,82,73,78,74,86,53,69,68,56,66,40,68,78,54,52,38,55,100,83,46,50,73,61,42,51,52,52,49,49,55,42,25,52,76,71,72,47,47,62,39,58,78,43,72,80,72,93,66,79,71,55,95,86,49,56,67,70,57,48,52,52,51,53,49,48,54,54,49,33,51,53,47,28,52,50,52,43,73,25,32,36,74,70,55,28,71,76,45,73,90,47,53,33,26,55,46,49,54,52,51,54,48,55,56,52,50,50,58,48,52,55,52,49,54,52,51,51,53,56,51,54,57,64,72,74,112

Radius of gyration: 20.59 Å; Cα contacts (8 Å, |Δi|>4): 72; chains: 1; bounding box: 48×51×61 Å

Sequence (130 aa):
MANNNTSTFSLRSVLEKEKLNTTNFLDWFRNLRIVLKHERKDYVLENAIPAEEPSTNAHRAQKDAYQKHLNDDLDVSCLMLASMNADLQKQFENLSSFDMVKELKGLFQEQARVERYETTKSLFSCKLHE

Foldseek 3Di:
DDDPPPPDDDLLCLLVVAADDLPCCVVNVVSLCVNCVVVVLNVQQVDPQPPDAADPPDDPVSNVVSVVSVVSQVVSLVSNLVSHDPVLNVVPVPDTSNVSSVVSVVSNVVVVVVVVVVVVVVVVVVVVVD

pLDDT: mean 90.2, std 12.52, range [39.47, 98.62]

Secondary structure (DSSP, 8-state):
----------GGGGGTSS-B-SS-HHHHHHHHHHHHHHHT-GGGGTSPPPSSPPPTTS-HHHHHHHHHHHHHHHHHHHHHHHTB-HHHHHHHTTS-HHHHHHHHHHHHHHHHHHHHHHHHHHHHHHHT--